Protein AF-A0AAW8KD30-F1 (afdb_monomer)

Structure (mmCIF, N/CA/C/O backbone):
data_AF-A0AAW8KD30-F1
#
_entry.id   AF-A0AAW8KD30-F1
#
loop_
_atom_site.group_PDB
_atom_site.id
_atom_site.type_symbol
_atom_site.label_atom_id
_atom_site.label_alt_id
_atom_site.label_comp_id
_atom_site.label_asym_id
_atom_site.label_entity_id
_atom_site.label_seq_id
_atom_site.pdbx_PDB_ins_code
_atom_site.Cartn_x
_atom_site.Cartn_y
_atom_site.Cartn_z
_atom_site.occupancy
_atom_site.B_iso_or_equiv
_atom_site.auth_seq_id
_atom_site.auth_comp_id
_atom_site.auth_asym_id
_atom_site.auth_atom_id
_atom_site.pdbx_PDB_model_num
ATOM 1 N N . ASN A 1 1 ? 8.298 3.938 -11.777 1.00 82.00 1 ASN A N 1
ATOM 2 C CA . ASN A 1 1 ? 7.903 4.785 -12.921 1.00 82.00 1 ASN A CA 1
ATOM 3 C C . ASN A 1 1 ? 6.781 4.101 -13.700 1.00 82.00 1 ASN A C 1
ATOM 5 O O . ASN A 1 1 ? 7.063 3.488 -14.719 1.00 82.00 1 ASN A O 1
ATOM 9 N N . ILE A 1 2 ? 5.545 4.107 -13.185 1.00 83.81 2 ILE A N 1
ATOM 10 C CA . ILE A 1 2 ? 4.409 3.413 -13.832 1.00 83.81 2 ILE A CA 1
ATOM 11 C C . ILE A 1 2 ? 3.619 4.357 -14.751 1.00 83.81 2 ILE A C 1
ATOM 13 O O . ILE A 1 2 ? 3.108 3.929 -15.780 1.00 83.81 2 ILE A O 1
ATOM 17 N N . PHE A 1 3 ? 3.561 5.654 -14.445 1.00 85.00 3 PHE A N 1
ATOM 18 C CA . PHE A 1 3 ? 2.809 6.632 -15.233 1.00 85.00 3 PHE A CA 1
ATOM 19 C C . PHE A 1 3 ? 3.679 7.322 -16.287 1.00 85.00 3 PHE A C 1
ATOM 21 O O . PHE A 1 3 ? 4.862 7.573 -16.074 1.00 85.00 3 PHE A O 1
ATOM 28 N N . TYR A 1 4 ? 3.079 7.670 -17.425 1.00 79.31 4 TYR A N 1
ATOM 29 C CA . TYR A 1 4 ? 3.735 8.517 -18.419 1.00 79.31 4 TYR A CA 1
ATOM 30 C C . TYR A 1 4 ? 3.911 9.944 -17.877 1.00 79.31 4 TYR A C 1
ATOM 32 O O . TYR A 1 4 ? 3.024 10.480 -17.217 1.00 79.31 4 TYR A O 1
ATOM 40 N N . GLY A 1 5 ? 5.049 10.576 -18.178 1.00 77.56 5 GLY A N 1
ATOM 41 C CA . GL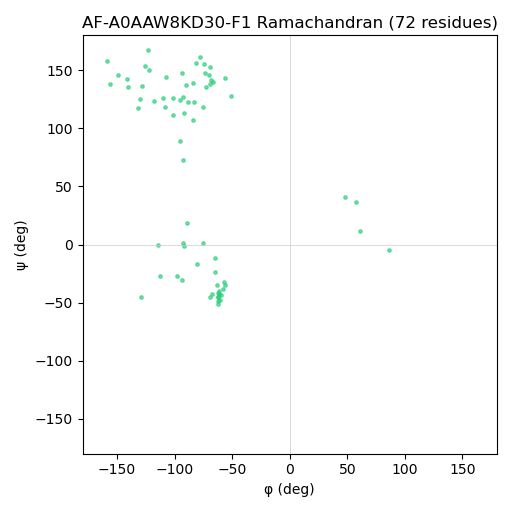Y A 1 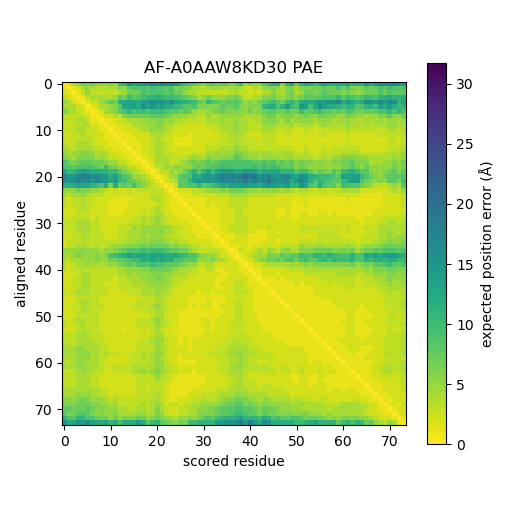5 ? 5.293 11.994 -17.879 1.00 77.56 5 GLY A CA 1
ATOM 42 C C . GLY A 1 5 ? 5.839 12.313 -16.481 1.00 77.56 5 GLY A C 1
ATOM 43 O O . GLY A 1 5 ? 6.185 13.464 -16.236 1.00 77.56 5 GLY A O 1
ATOM 44 N N . THR A 1 6 ? 5.974 11.336 -15.575 1.00 80.62 6 THR A N 1
ATOM 45 C CA . THR A 1 6 ? 6.623 11.546 -14.268 1.00 80.62 6 THR A CA 1
ATOM 46 C C . THR A 1 6 ? 7.177 10.253 -13.672 1.00 80.62 6 THR A C 1
ATOM 48 O O . THR A 1 6 ? 6.517 9.221 -13.686 1.00 80.62 6 THR A O 1
ATOM 51 N N . SER A 1 7 ? 8.383 10.316 -13.097 1.00 83.56 7 SER A N 1
ATOM 52 C CA . SER A 1 7 ? 9.035 9.185 -12.424 1.00 83.56 7 SER A CA 1
ATOM 53 C C . SER A 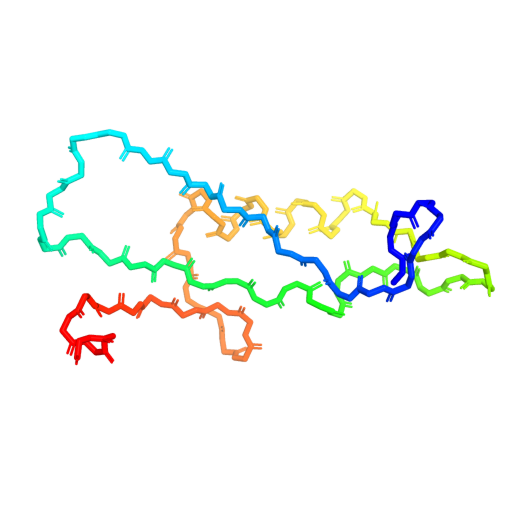1 7 ? 8.770 9.121 -10.917 1.00 83.56 7 SER A C 1
ATOM 55 O O . SER A 1 7 ? 9.318 8.243 -10.247 1.00 83.56 7 SER A O 1
ATOM 57 N N . ILE A 1 8 ? 7.980 10.053 -10.376 1.00 87.50 8 ILE A N 1
ATOM 58 C CA . ILE A 1 8 ? 7.720 10.162 -8.937 1.00 87.50 8 ILE A CA 1
ATOM 59 C C . ILE A 1 8 ? 6.912 8.933 -8.466 1.00 87.50 8 ILE A C 1
ATOM 61 O O . ILE A 1 8 ? 6.013 8.482 -9.184 1.00 87.50 8 ILE A O 1
ATOM 65 N N . PRO A 1 9 ? 7.212 8.362 -7.284 1.00 87.12 9 PRO A N 1
ATOM 66 C CA . PRO A 1 9 ? 6.360 7.354 -6.663 1.00 87.12 9 PRO A CA 1
ATOM 67 C C . PRO A 1 9 ? 4.935 7.876 -6.465 1.00 87.12 9 PRO A C 1
ATOM 69 O O . PRO A 1 9 ? 4.719 9.041 -6.145 1.00 87.12 9 PRO A O 1
ATOM 72 N N . THR A 1 10 ? 3.950 7.006 -6.636 1.00 89.81 10 THR A N 1
ATOM 73 C CA . THR A 1 10 ? 2.534 7.367 -6.497 1.00 89.81 10 THR A CA 1
ATOM 74 C C . THR A 1 10 ? 1.874 6.440 -5.494 1.00 89.81 10 THR A C 1
ATOM 76 O O . THR A 1 10 ? 2.324 5.312 -5.301 1.00 89.81 10 THR A O 1
ATOM 79 N N . CYS A 1 11 ? 0.815 6.920 -4.851 1.00 93.81 11 CYS A N 1
ATOM 80 C CA . CYS A 1 11 ? -0.024 6.111 -3.980 1.00 93.81 11 CYS A CA 1
ATOM 81 C C . CYS A 1 11 ? -1.471 6.135 -4.477 1.00 93.81 11 CYS A C 1
ATOM 83 O O . CYS A 1 11 ? -1.926 7.106 -5.084 1.00 93.81 11 CYS A O 1
ATOM 85 N N . VAL A 1 12 ? -2.194 5.048 -4.212 1.00 94.06 12 VAL A N 1
ATOM 86 C CA . VAL A 1 12 ? -3.630 4.939 -4.469 1.00 94.06 12 VAL A CA 1
ATOM 87 C C . VAL A 1 12 ? -4.339 4.915 -3.126 1.00 94.06 12 VAL A C 1
ATOM 89 O O . VAL A 1 12 ? -4.022 4.093 -2.269 1.00 94.06 12 VAL A O 1
ATOM 92 N N . ILE A 1 13 ? -5.306 5.812 -2.943 1.00 95.56 13 ILE A N 1
ATOM 93 C CA . ILE A 1 13 ? -6.087 5.900 -1.710 1.00 95.56 13 ILE A CA 1
ATOM 94 C C . ILE A 1 13 ? -7.496 5.392 -1.991 1.00 95.56 13 ILE A C 1
ATOM 96 O O . ILE A 1 13 ? -8.236 5.972 -2.785 1.00 95.56 13 ILE A O 1
ATOM 100 N N . VAL A 1 14 ? -7.881 4.317 -1.305 1.00 94.44 14 VAL A N 1
ATOM 101 C CA . VAL A 1 14 ? -9.237 3.766 -1.369 1.00 94.44 14 VAL A CA 1
ATOM 102 C C . VAL A 1 14 ? -10.005 4.198 -0.126 1.00 94.44 14 VAL A C 1
ATOM 104 O O . VAL A 1 14 ? -9.721 3.750 0.983 1.00 94.44 14 VAL A O 1
ATOM 107 N N . VAL A 1 15 ? -10.999 5.065 -0.314 1.00 93.12 15 VAL A N 1
ATOM 108 C CA . VAL A 1 15 ? -11.850 5.582 0.766 1.00 93.12 15 VAL A CA 1
ATOM 109 C C . VAL A 1 15 ? -13.251 4.985 0.706 1.00 93.12 15 VAL A C 1
ATOM 111 O O . VAL A 1 15 ? -13.819 4.775 -0.364 1.00 93.12 15 VAL A O 1
ATOM 114 N N . LYS A 1 16 ? -13.837 4.741 1.879 1.00 90.62 16 LYS A N 1
ATOM 115 C CA . LYS A 1 16 ? -15.218 4.275 2.034 1.00 90.62 16 LYS A CA 1
ATOM 116 C C . LYS A 1 16 ? -15.938 5.182 3.029 1.00 90.62 16 LYS A C 1
ATOM 118 O O . LYS A 1 16 ? -15.374 5.526 4.063 1.00 90.62 16 LYS A O 1
ATOM 123 N N . LYS A 1 17 ? -17.177 5.573 2.719 1.00 92.38 17 LYS A N 1
ATOM 124 C CA . LYS A 1 17 ? -18.040 6.327 3.647 1.00 92.38 17 LYS A CA 1
ATOM 125 C C . LYS A 1 17 ? -18.581 5.411 4.750 1.00 92.38 17 LYS A C 1
ATOM 127 O O . LYS A 1 17 ? -18.718 4.209 4.532 1.00 92.38 17 LYS A O 1
ATOM 132 N N . ASN A 1 18 ? -18.938 5.993 5.897 1.00 89.62 18 ASN A N 1
ATOM 133 C CA . ASN A 1 18 ? -19.535 5.295 7.047 1.00 89.62 18 ASN A CA 1
ATOM 134 C C . ASN A 1 18 ? -18.668 4.143 7.588 1.00 89.62 18 ASN A C 1
ATOM 136 O O . ASN A 1 18 ? -19.181 3.092 7.973 1.00 89.62 18 ASN A O 1
ATOM 140 N N . ARG A 1 19 ? -17.345 4.333 7.578 1.00 87.19 19 ARG A N 1
ATOM 141 C CA . ARG A 1 19 ? -16.412 3.483 8.322 1.00 87.19 19 ARG A CA 1
ATOM 142 C C . ARG A 1 19 ? -16.570 3.731 9.816 1.00 87.19 19 ARG A C 1
ATOM 144 O O . ARG A 1 19 ? -16.885 4.855 10.213 1.00 87.19 19 ARG A O 1
ATOM 151 N N . LYS A 1 20 ? -16.388 2.691 10.626 1.00 84.06 20 LYS A N 1
ATOM 152 C CA . LYS A 1 20 ? -16.431 2.852 12.081 1.00 84.06 20 LYS A CA 1
ATOM 153 C C . LYS A 1 20 ? -15.148 3.548 12.552 1.00 84.06 20 LYS A C 1
ATOM 155 O O . LYS A 1 20 ? -14.106 3.330 11.936 1.00 84.06 20 LYS A O 1
ATOM 160 N N . PRO A 1 21 ? -15.193 4.365 13.616 1.00 67.31 21 PRO A N 1
ATOM 161 C CA . PRO A 1 21 ? -13.999 5.013 14.168 1.00 67.31 21 PRO A CA 1
ATOM 162 C C . PRO A 1 21 ? -12.905 4.018 14.581 1.00 67.31 21 PRO A C 1
ATOM 164 O O . PRO A 1 21 ? -11.723 4.312 14.447 1.00 67.31 21 PRO A O 1
ATOM 167 N N . GLU A 1 22 ? -13.293 2.822 15.032 1.00 69.56 22 GLU A N 1
ATOM 168 C CA . GLU A 1 22 ? -12.376 1.713 15.323 1.00 69.56 22 GLU A CA 1
ATOM 169 C C . GLU A 1 22 ? -11.822 0.969 14.088 1.00 69.56 22 GLU A C 1
ATOM 171 O O . GLU A 1 22 ? -11.065 0.011 14.251 1.00 69.56 22 GLU A O 1
ATOM 176 N N . ASP A 1 23 ? -12.162 1.374 12.860 1.00 82.50 23 ASP A N 1
ATOM 177 C CA . ASP A 1 23 ? -11.639 0.726 11.658 1.00 82.50 23 ASP A CA 1
ATOM 178 C C . ASP A 1 23 ? -10.152 1.071 11.427 1.00 82.50 23 ASP A C 1
ATOM 180 O O . ASP A 1 23 ? -9.736 2.226 11.467 1.00 82.50 23 ASP A O 1
ATOM 184 N N . ASP A 1 24 ? -9.348 0.067 11.087 1.00 91.44 24 ASP A N 1
ATOM 185 C CA . ASP A 1 24 ? -7.915 0.192 10.799 1.00 91.44 24 ASP A CA 1
ATOM 186 C C . ASP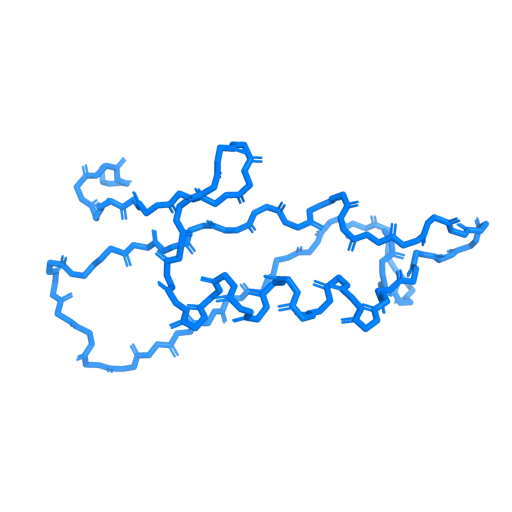 A 1 24 ? -7.609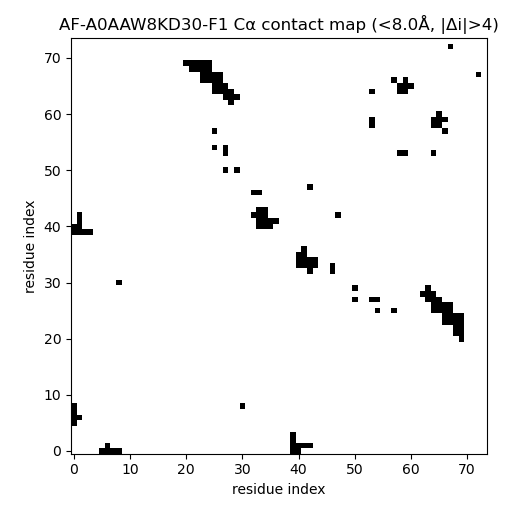 0.668 9.360 1.00 91.44 24 ASP A C 1
ATOM 188 O O . ASP A 1 24 ? -8.385 0.488 8.416 1.00 91.44 24 ASP A O 1
ATOM 192 N N . ILE A 1 25 ? -6.439 1.261 9.136 1.00 93.88 25 ILE A N 1
ATOM 193 C CA . ILE A 1 25 ? -5.918 1.541 7.793 1.00 93.88 25 ILE A CA 1
ATOM 194 C C . ILE A 1 25 ? -5.047 0.363 7.360 1.00 93.88 25 ILE A C 1
ATOM 196 O O . ILE A 1 25 ? -4.139 -0.048 8.074 1.00 93.88 25 ILE A O 1
ATOM 200 N N . LEU A 1 26 ? -5.329 -0.194 6.180 1.00 96.00 26 LEU A N 1
ATOM 201 C CA . LEU A 1 26 ? -4.466 -1.201 5.568 1.00 96.00 26 LEU A CA 1
ATOM 202 C C . LEU A 1 26 ? -3.465 -0.485 4.664 1.00 96.00 26 LEU A C 1
ATOM 204 O O . LEU A 1 26 ? -3.861 0.083 3.646 1.00 96.00 26 LEU A O 1
ATOM 208 N N . PHE A 1 27 ? -2.189 -0.537 5.030 1.00 97.19 27 PHE A N 1
ATOM 209 C CA . PHE A 1 27 ? -1.096 -0.110 4.166 1.00 97.19 27 PHE A CA 1
ATOM 210 C C . PHE A 1 27 ? -0.623 -1.295 3.329 1.00 97.19 27 PHE A C 1
ATOM 212 O O . PHE A 1 27 ? -0.497 -2.405 3.849 1.00 97.19 27 PHE A O 1
ATOM 219 N N . ILE A 1 28 ? -0.376 -1.053 2.043 1.00 98.12 28 ILE A N 1
ATOM 220 C CA . ILE A 1 28 ? 0.197 -2.021 1.105 1.00 98.12 28 ILE A CA 1
ATOM 221 C C . ILE A 1 28 ? 1.336 -1.312 0.368 1.00 98.12 28 ILE A C 1
ATOM 223 O O . ILE A 1 28 ? 1.098 -0.322 -0.325 1.00 98.12 28 ILE A O 1
ATOM 227 N N . ASP A 1 29 ? 2.558 -1.808 0.529 1.00 97.38 29 ASP A N 1
ATOM 228 C CA . ASP A 1 29 ? 3.745 -1.339 -0.178 1.00 97.38 29 ASP A CA 1
ATOM 229 C C . ASP A 1 29 ? 4.000 -2.207 -1.416 1.00 97.38 29 ASP A C 1
ATOM 231 O O . ASP A 1 29 ? 4.728 -3.198 -1.387 1.00 97.38 29 ASP A O 1
ATOM 235 N N . ALA A 1 30 ? 3.390 -1.805 -2.528 1.00 95.81 30 ALA A N 1
ATOM 236 C CA . ALA A 1 30 ? 3.586 -2.422 -3.837 1.00 95.81 30 ALA A CA 1
ATOM 237 C C . ALA A 1 30 ? 4.747 -1.792 -4.630 1.00 95.81 30 ALA A C 1
ATOM 239 O O . ALA A 1 30 ? 4.823 -1.935 -5.849 1.00 95.81 30 ALA A O 1
ATOM 240 N N . SER A 1 31 ? 5.660 -1.069 -3.969 1.00 93.69 31 SER A N 1
ATOM 241 C CA . SER A 1 31 ? 6.743 -0.343 -4.646 1.00 93.69 31 SER A CA 1
ATOM 242 C C . SER A 1 31 ? 7.749 -1.236 -5.370 1.00 93.69 31 SER A C 1
ATOM 244 O O . SER A 1 31 ? 8.537 -0.705 -6.142 1.00 93.69 31 SER A O 1
ATOM 246 N N . ASN A 1 32 ? 7.723 -2.555 -5.159 1.00 93.06 32 ASN A N 1
ATOM 247 C CA . ASN A 1 32 ? 8.576 -3.528 -5.848 1.00 93.06 32 ASN A CA 1
ATOM 248 C C . ASN A 1 32 ? 7.791 -4.501 -6.746 1.00 93.06 32 ASN A C 1
ATOM 250 O O . ASN A 1 32 ? 8.401 -5.351 -7.392 1.00 93.06 32 ASN A O 1
ATOM 254 N N . ASP A 1 33 ? 6.465 -4.372 -6.808 1.00 94.56 33 ASP A N 1
ATOM 255 C CA . ASP A 1 33 ? 5.587 -5.265 -7.568 1.00 94.56 33 ASP A CA 1
ATOM 256 C C . ASP A 1 33 ? 5.367 -4.679 -8.967 1.00 94.56 33 ASP A C 1
ATOM 258 O O . ASP A 1 33 ? 4.340 -4.073 -9.272 1.00 94.56 33 ASP A O 1
ATOM 262 N N . PHE A 1 34 ? 6.406 -4.764 -9.794 1.00 94.50 34 PHE A N 1
ATOM 263 C CA . PHE A 1 34 ? 6.366 -4.390 -11.202 1.00 94.50 34 PHE A CA 1
ATOM 264 C C . PHE A 1 34 ? 7.503 -5.071 -11.969 1.00 94.50 34 PHE A C 1
ATOM 266 O O . PHE A 1 34 ? 8.567 -5.373 -11.426 1.00 94.50 34 PHE A O 1
ATOM 273 N N . GLU A 1 35 ? 7.345 -5.198 -13.280 1.00 94.50 35 GLU A N 1
ATOM 274 C CA . GLU A 1 35 ? 8.447 -5.522 -14.174 1.00 94.50 35 GLU A CA 1
ATOM 275 C C . GLU A 1 35 ? 9.235 -4.264 -14.542 1.00 94.50 35 GLU A C 1
ATOM 277 O O . GLU A 1 35 ? 8.699 -3.273 -15.056 1.00 94.50 35 GLU A O 1
ATOM 282 N N . LYS A 1 36 ? 10.538 -4.277 -14.254 1.00 91.81 36 LYS A N 1
ATOM 283 C CA . LYS A 1 36 ? 11.424 -3.165 -14.591 1.00 91.81 36 LYS A CA 1
ATOM 284 C C . LYS A 1 36 ? 11.713 -3.184 -16.089 1.00 91.81 36 LYS A C 1
ATOM 286 O O . LYS A 1 36 ? 12.365 -4.098 -16.580 1.00 91.81 36 LYS A O 1
ATOM 291 N N . SER A 1 37 ? 11.323 -2.128 -16.793 1.00 88.56 37 SER A N 1
ATOM 292 C CA . SER A 1 37 ? 11.701 -1.913 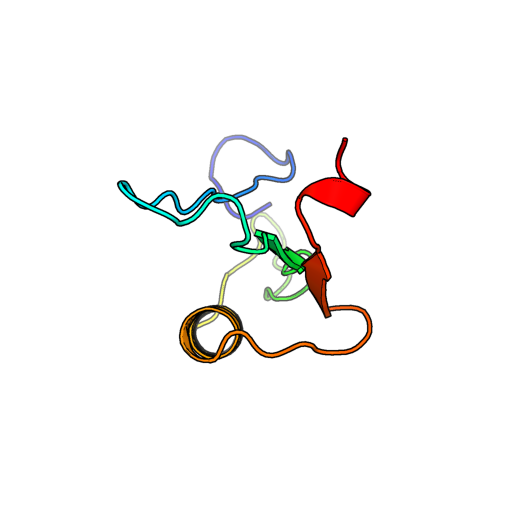-18.190 1.00 88.56 37 SER A CA 1
ATOM 293 C C . SER A 1 37 ? 12.418 -0.569 -18.361 1.00 88.56 37 SER A C 1
ATOM 295 O O . SER A 1 37 ? 12.520 0.238 -17.435 1.00 88.56 37 SER A O 1
ATOM 297 N N . LYS A 1 38 ? 13.040 -0.372 -19.529 1.00 83.00 38 LYS A N 1
ATOM 298 C CA . LYS A 1 38 ? 14.047 0.674 -19.769 1.00 83.00 38 LYS A CA 1
ATOM 299 C C . LYS A 1 38 ? 13.495 2.089 -19.577 1.00 83.00 38 LYS A C 1
ATOM 301 O O . LYS A 1 38 ? 14.184 2.938 -19.024 1.00 83.00 38 LYS A O 1
ATOM 306 N N . ASN A 1 39 ? 12.263 2.322 -20.024 1.00 83.31 39 ASN A N 1
ATOM 307 C CA . ASN A 1 39 ? 11.649 3.653 -20.029 1.00 83.31 39 ASN A CA 1
ATOM 308 C C . ASN A 1 39 ? 10.470 3.764 -19.050 1.00 83.31 39 ASN A C 1
ATOM 310 O O . ASN A 1 39 ? 10.185 4.852 -18.556 1.00 83.31 39 ASN A O 1
ATOM 314 N N . GLN A 1 40 ? 9.798 2.651 -18.755 1.00 86.00 40 GLN A N 1
ATOM 315 C CA . GLN A 1 40 ? 8.617 2.589 -17.899 1.00 86.00 40 GLN A CA 1
ATOM 316 C C . GLN A 1 40 ? 8.589 1.234 -17.195 1.00 86.00 40 GLN A C 1
ATOM 318 O O . GLN A 1 40 ? 9.020 0.239 -17.763 1.00 86.00 40 GLN A O 1
ATOM 323 N N . ASN A 1 41 ? 8.094 1.198 -15.965 1.00 91.38 41 ASN A N 1
ATOM 324 C CA . ASN A 1 41 ? 7.820 -0.045 -15.259 1.00 91.38 41 ASN A CA 1
ATOM 325 C C . ASN A 1 41 ? 6.442 -0.556 -15.671 1.00 91.38 41 ASN A C 1
ATOM 327 O O . ASN A 1 41 ? 5.502 0.236 -15.757 1.00 91.38 41 ASN A O 1
ATOM 331 N N . TYR A 1 42 ? 6.320 -1.860 -15.878 1.00 91.88 42 TYR A N 1
ATOM 332 C CA . TYR A 1 42 ? 5.058 -2.485 -16.244 1.00 91.88 42 TYR A CA 1
ATOM 333 C C . TYR A 1 42 ? 4.434 -3.156 -15.023 1.00 91.88 42 TYR A C 1
ATOM 335 O O . TYR A 1 42 ? 5.085 -3.953 -14.353 1.00 91.88 42 TYR A O 1
ATOM 343 N N . LEU A 1 43 ? 3.183 -2.814 -14.719 1.00 93.25 43 LEU A N 1
ATOM 344 C CA . LEU A 1 43 ? 2.416 -3.500 -13.684 1.00 93.25 43 LEU A CA 1
ATOM 345 C C . LEU A 1 43 ? 1.802 -4.748 -14.319 1.00 93.25 43 LEU A C 1
ATOM 347 O O . LEU A 1 43 ? 0.907 -4.621 -15.154 1.00 93.25 43 LEU A O 1
ATOM 351 N N . ARG A 1 44 ? 2.324 -5.931 -13.988 1.00 95.81 44 ARG A N 1
ATOM 352 C CA . ARG A 1 44 ? 1.847 -7.189 -14.576 1.00 95.81 44 ARG A CA 1
ATOM 353 C C . ARG A 1 44 ? 0.539 -7.612 -13.921 1.00 95.81 44 ARG A C 1
ATOM 355 O O . ARG A 1 44 ? 0.247 -7.216 -12.795 1.00 95.81 44 ARG A O 1
ATOM 362 N N . ASP A 1 45 ? -0.202 -8.488 -14.588 1.00 97.50 45 ASP A N 1
ATOM 363 C CA . ASP A 1 45 ? -1.452 -9.025 -14.042 1.00 97.50 45 ASP A CA 1
ATOM 364 C C . ASP A 1 45 ? -1.227 -9.731 -12.692 1.00 97.50 45 ASP A C 1
ATOM 366 O O . ASP A 1 45 ? -1.993 -9.522 -11.757 1.00 97.50 45 ASP A O 1
ATOM 370 N N . GLU A 1 46 ? -0.113 -10.458 -12.532 1.00 97.69 46 GLU A N 1
ATOM 371 C CA . GLU A 1 46 ? 0.254 -11.101 -11.258 1.00 97.69 46 GLU A CA 1
ATOM 372 C C . GLU A 1 46 ? 0.517 -10.103 -10.115 1.00 97.69 46 GLU A C 1
ATOM 374 O O . GLU A 1 46 ? 0.176 -10.373 -8.960 1.00 97.69 46 GLU A O 1
ATOM 379 N N . ASP A 1 47 ? 1.080 -8.931 -10.433 1.00 97.25 47 ASP A N 1
ATOM 380 C CA . ASP A 1 47 ? 1.322 -7.861 -9.463 1.00 97.25 47 ASP A CA 1
ATOM 381 C C . ASP A 1 47 ? -0.025 -7.267 -9.013 1.00 97.25 47 ASP A C 1
ATOM 383 O O . ASP A 1 47 ? -0.283 -7.102 -7.818 1.00 97.25 47 ASP A O 1
ATOM 387 N N . VAL A 1 48 ? -0.928 -7.012 -9.970 1.00 96.56 48 VAL A N 1
ATOM 388 C CA . VAL A 1 48 ? -2.292 -6.535 -9.694 1.00 96.56 48 VAL A CA 1
ATOM 389 C C . VAL A 1 48 ? -3.057 -7.539 -8.840 1.00 96.56 48 VAL A C 1
ATOM 391 O O . VAL A 1 48 ? -3.654 -7.149 -7.834 1.00 96.56 48 VAL A O 1
ATOM 394 N N . ASP A 1 49 ? -3.022 -8.820 -9.198 1.00 98.06 49 ASP A N 1
ATOM 395 C CA . ASP A 1 49 ? -3.729 -9.877 -8.478 1.00 98.06 49 ASP A CA 1
ATOM 396 C C . ASP A 1 49 ? -3.260 -9.972 -7.026 1.00 98.06 49 ASP A C 1
ATOM 398 O O . ASP A 1 49 ? -4.090 -10.023 -6.115 1.00 98.06 49 ASP A O 1
ATOM 402 N N . LYS A 1 50 ? -1.947 -9.893 -6.777 1.00 97.94 50 LYS A N 1
ATOM 403 C CA . LYS A 1 50 ? -1.386 -9.868 -5.420 1.00 97.94 50 LYS A CA 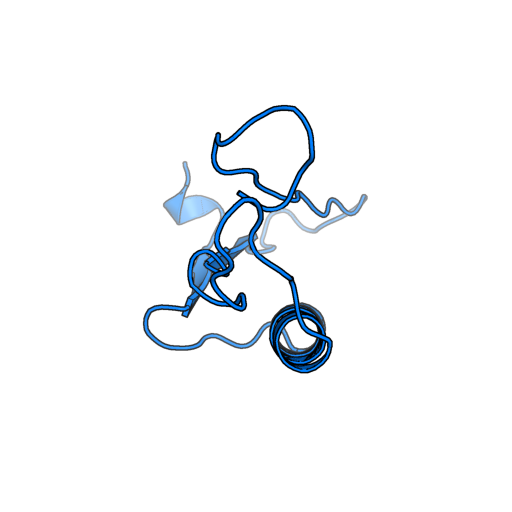1
ATOM 404 C C . LYS A 1 50 ? -1.854 -8.648 -4.619 1.00 97.94 50 LYS A C 1
ATOM 406 O O . LYS A 1 50 ? -2.241 -8.790 -3.452 1.00 97.94 50 LYS A O 1
ATOM 411 N N . ILE A 1 51 ? -1.843 -7.453 -5.215 1.00 97.56 51 ILE A N 1
A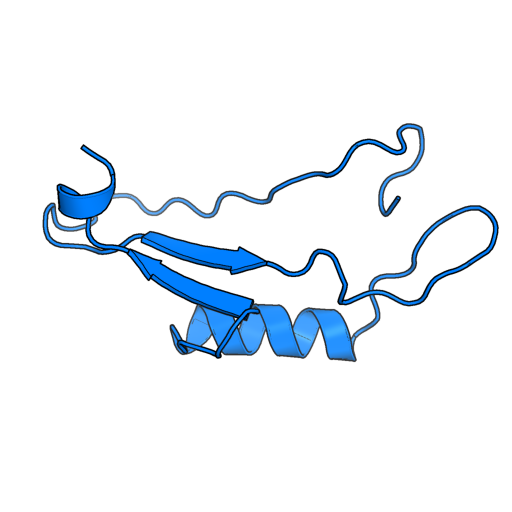TOM 412 C CA . ILE A 1 51 ? -2.315 -6.213 -4.570 1.00 97.56 51 ILE A CA 1
ATOM 413 C C . ILE A 1 51 ? -3.804 -6.327 -4.224 1.00 97.56 51 ILE A C 1
ATOM 415 O O . ILE A 1 51 ? -4.212 -6.056 -3.090 1.00 97.56 51 ILE A O 1
ATOM 419 N N . VAL A 1 52 ? -4.620 -6.764 -5.186 1.00 97.38 52 VAL A N 1
ATOM 420 C CA . VAL A 1 52 ? -6.075 -6.874 -5.045 1.00 97.38 52 VAL A CA 1
ATOM 421 C C . VAL A 1 52 ? -6.457 -7.961 -4.045 1.00 97.38 52 VAL A C 1
ATOM 423 O O . VAL A 1 52 ? -7.335 -7.729 -3.213 1.00 97.38 52 VAL A O 1
ATOM 426 N N . ASP A 1 53 ? -5.804 -9.121 -4.076 1.00 98.06 53 ASP A N 1
ATOM 427 C CA . ASP A 1 53 ? -6.016 -10.205 -3.115 1.00 98.06 53 ASP A CA 1
ATOM 428 C C . ASP A 1 53 ? -5.671 -9.763 -1.686 1.00 98.06 53 ASP A C 1
ATOM 430 O O . ASP A 1 53 ? -6.451 -9.994 -0.755 1.00 98.06 53 ASP A O 1
ATOM 434 N N . THR A 1 54 ? -4.557 -9.043 -1.520 1.00 97.94 54 THR A N 1
ATOM 435 C CA . THR A 1 54 ? -4.148 -8.478 -0.226 1.00 97.94 54 THR A CA 1
ATOM 436 C C . THR A 1 54 ? -5.172 -7.466 0.285 1.00 97.94 54 THR A C 1
ATOM 438 O O . THR A 1 54 ? -5.574 -7.537 1.448 1.00 97.94 54 THR A O 1
ATOM 441 N N . TYR A 1 55 ? -5.650 -6.565 -0.582 1.00 96.69 55 TYR A N 1
ATOM 442 C CA . TYR A 1 55 ? -6.686 -5.585 -0.247 1.00 96.69 55 TYR A CA 1
ATOM 443 C C . TYR A 1 55 ? -8.014 -6.249 0.142 1.00 96.69 55 TYR A C 1
ATOM 445 O O . TYR A 1 55 ? -8.568 -5.947 1.203 1.00 96.69 55 TYR A O 1
ATOM 453 N N . ARG A 1 56 ? -8.520 -7.168 -0.693 1.00 96.19 56 ARG A N 1
ATOM 454 C CA . ARG A 1 56 ? -9.825 -7.826 -0.503 1.00 96.19 56 ARG A CA 1
ATOM 455 C C . ARG A 1 56 ? -9.870 -8.638 0.784 1.00 96.19 56 ARG A C 1
ATOM 457 O O . ARG A 1 56 ? -10.862 -8.578 1.504 1.00 96.19 56 ARG A O 1
ATOM 464 N N . ASN A 1 57 ? -8.791 -9.357 1.082 1.00 96.62 57 ASN A N 1
ATOM 465 C CA . ASN A 1 57 ? -8.706 -10.219 2.257 1.00 96.62 57 ASN A CA 1
ATOM 466 C C . ASN A 1 57 ? -8.115 -9.520 3.490 1.00 96.62 57 ASN A C 1
ATOM 468 O O . ASN A 1 57 ? -8.002 -10.145 4.542 1.00 96.62 57 ASN A O 1
ATOM 472 N N . ARG A 1 58 ? -7.717 -8.245 3.372 1.00 94.44 58 ARG A N 1
ATOM 473 C CA . ARG A 1 58 ? -7.036 -7.469 4.424 1.00 94.44 58 ARG A CA 1
ATOM 474 C C . ARG A 1 58 ? -5.859 -8.224 5.062 1.00 94.44 58 ARG A C 1
ATOM 476 O O . ARG A 1 58 ? -5.693 -8.200 6.283 1.00 94.44 58 ARG A O 1
ATOM 483 N N . LYS A 1 59 ? -5.076 -8.924 4.235 1.00 96.69 59 LYS A N 1
ATOM 484 C CA . LYS A 1 59 ? -3.948 -9.758 4.680 1.00 96.69 59 LYS A CA 1
ATOM 485 C C . LYS A 1 59 ? -2.818 -8.875 5.204 1.00 96.69 59 LYS A C 1
ATOM 487 O O . LYS A 1 59 ? -2.484 -7.871 4.577 1.00 96.69 59 LYS A O 1
ATOM 492 N N . GLU A 1 60 ? -2.211 -9.280 6.313 1.00 97.31 60 GLU A N 1
ATOM 493 C CA . GLU A 1 60 ? -0.926 -8.745 6.769 1.00 97.31 60 GLU A CA 1
ATOM 494 C C . GLU A 1 60 ? 0.184 -9.669 6.289 1.00 97.31 60 GLU A C 1
ATOM 496 O O . GLU A 1 60 ? 0.145 -10.878 6.521 1.00 97.31 60 GLU A O 1
ATOM 501 N N . ILE A 1 61 ? 1.141 -9.093 5.575 1.00 97.62 61 ILE A N 1
ATOM 502 C CA . ILE A 1 61 ? 2.242 -9.807 4.942 1.00 97.62 61 ILE A CA 1
ATOM 503 C C . ILE A 1 61 ? 3.512 -9.070 5.343 1.00 97.62 61 ILE A C 1
ATOM 505 O O . ILE A 1 61 ? 3.624 -7.859 5.138 1.00 97.62 61 ILE A O 1
ATOM 509 N N . GLU A 1 62 ? 4.464 -9.796 5.929 1.00 97.19 62 GLU A N 1
ATOM 510 C CA . GLU A 1 62 ? 5.710 -9.216 6.427 1.00 97.19 62 GLU A CA 1
ATOM 511 C C . GLU A 1 62 ? 6.389 -8.364 5.340 1.00 97.19 62 GLU A C 1
ATOM 513 O O . GLU A 1 62 ? 6.585 -8.823 4.215 1.00 97.19 62 GLU A O 1
ATOM 518 N N . LYS A 1 63 ? 6.730 -7.112 5.680 1.00 95.75 63 LYS A N 1
ATOM 519 C CA . LYS A 1 63 ? 7.370 -6.118 4.789 1.00 95.75 63 LYS A CA 1
ATOM 520 C C . LYS A 1 63 ? 6.565 -5.719 3.544 1.00 95.75 63 LYS A C 1
ATOM 522 O O . LYS A 1 63 ? 7.120 -5.062 2.671 1.00 95.75 63 LYS A O 1
ATOM 527 N N . TYR A 1 64 ? 5.286 -6.078 3.459 1.00 97.69 64 TYR A N 1
ATOM 528 C CA . TYR A 1 64 ? 4.445 -5.756 2.305 1.00 97.69 64 TYR A CA 1
ATOM 529 C C . TYR A 1 64 ? 3.120 -5.107 2.699 1.00 97.69 64 TYR A C 1
ATOM 531 O O . TYR A 1 64 ? 2.733 -4.101 2.114 1.00 97.69 64 TYR A O 1
ATOM 539 N N . SER A 1 65 ? 2.425 -5.631 3.708 1.00 98.00 65 SER A N 1
ATOM 540 C CA . SER A 1 65 ? 1.173 -5.042 4.175 1.00 98.00 65 SER A CA 1
ATOM 541 C C . SER A 1 65 ? 1.032 -5.097 5.686 1.00 98.00 65 SER A C 1
ATOM 543 O O . SER A 1 65 ? 1.411 -6.074 6.333 1.00 98.00 65 SER A O 1
ATOM 545 N N . LYS A 1 66 ? 0.454 -4.036 6.249 1.00 97.25 66 LYS A N 1
ATOM 546 C CA . LYS A 1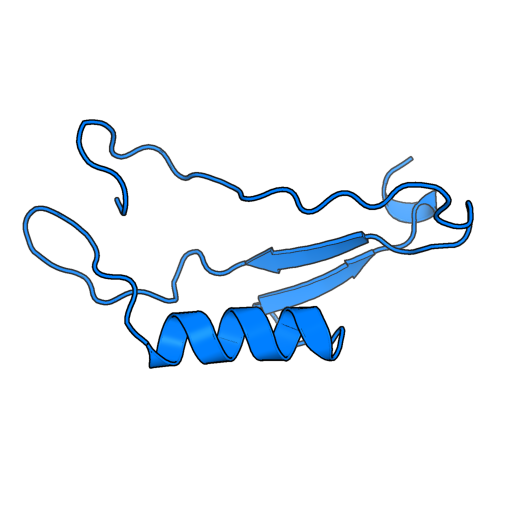 66 ? 0.227 -3.896 7.689 1.00 97.25 66 LYS A CA 1
ATOM 547 C C . LYS A 1 66 ? -1.129 -3.253 7.940 1.00 97.25 66 LYS A C 1
ATOM 549 O O . LYS A 1 66 ? -1.478 -2.263 7.289 1.00 97.25 66 LYS A O 1
ATOM 554 N N . LYS A 1 67 ? -1.877 -3.796 8.900 1.00 95.25 67 LYS A N 1
ATOM 555 C CA . LYS A 1 67 ? -3.067 -3.137 9.438 1.00 95.25 67 LYS A CA 1
ATOM 556 C C . LYS A 1 67 ? -2.630 -2.245 10.587 1.00 95.25 67 LYS A C 1
ATOM 558 O O . LYS A 1 67 ? -2.012 -2.695 11.546 1.00 95.25 67 LYS A O 1
ATOM 563 N N . VAL A 1 68 ? -2.938 -0.968 10.466 1.00 94.69 68 VAL A N 1
ATOM 564 C CA . VAL A 1 68 ? -2.531 0.061 11.414 1.00 94.69 68 VAL A CA 1
ATOM 565 C C . VAL A 1 68 ? -3.791 0.653 12.018 1.00 94.69 68 VAL A C 1
ATOM 567 O O . VAL A 1 68 ? -4.681 1.114 11.301 1.00 94.69 68 VAL A O 1
ATOM 570 N N . SER A 1 69 ? -3.895 0.606 13.342 1.00 92.25 69 SER A N 1
ATOM 571 C CA . SER A 1 69 ? -5.036 1.199 14.040 1.00 92.25 69 SER A CA 1
ATOM 572 C C . SER A 1 69 ? -4.988 2.725 13.952 1.00 92.25 69 SER A C 1
ATOM 574 O O . SER A 1 69 ? -3.904 3.300 13.904 1.00 92.25 69 SER A O 1
ATOM 576 N N . MET A 1 70 ? -6.141 3.397 14.008 1.00 88.38 70 MET A N 1
ATOM 577 C CA . MET A 1 70 ? -6.177 4.867 14.035 1.00 88.38 70 MET A CA 1
ATOM 578 C C . MET A 1 70 ? -5.351 5.455 15.190 1.00 88.38 70 MET A C 1
ATOM 580 O O . MET A 1 70 ? -4.668 6.451 15.001 1.00 88.38 70 MET A O 1
ATOM 584 N N . LYS A 1 71 ? -5.311 4.774 16.342 1.00 88.56 71 LYS A N 1
ATOM 585 C CA . LYS A 1 71 ? -4.511 5.178 17.511 1.00 88.56 71 LYS A CA 1
ATOM 586 C C . LYS A 1 71 ? -2.997 5.151 17.287 1.00 88.56 71 LYS A C 1
ATOM 588 O O . LYS A 1 71 ? -2.278 5.782 18.041 1.00 88.56 71 LYS A O 1
ATOM 593 N N . GLU A 1 72 ? -2.504 4.358 16.336 1.00 87.88 72 GLU A N 1
ATOM 594 C CA . GLU A 1 72 ? -1.070 4.321 15.995 1.00 87.88 72 GLU A CA 1
ATOM 595 C C . GLU A 1 72 ? -0.683 5.494 15.076 1.00 87.88 72 GLU A C 1
ATOM 597 O O . GLU A 1 72 ? 0.498 5.794 14.932 1.00 87.88 72 GLU A O 1
ATOM 602 N N . ILE A 1 73 ? -1.668 6.138 14.442 1.00 85.06 73 ILE A N 1
ATOM 603 C CA . ILE A 1 73 ? -1.477 7.218 13.463 1.00 85.06 73 ILE A CA 1
ATOM 604 C C . ILE A 1 73 ? -1.648 8.607 14.103 1.00 85.06 73 ILE A C 1
ATOM 606 O O . ILE A 1 73 ? -1.076 9.570 13.593 1.00 85.06 73 ILE A O 1
ATOM 610 N N . GLU A 1 74 ? -2.437 8.706 15.176 1.00 78.44 74 GLU A N 1
ATOM 611 C CA . GLU A 1 74 ? -2.653 9.921 15.985 1.00 78.44 74 GLU A CA 1
ATOM 612 C C . GLU A 1 74 ? -1.459 10.254 16.892 1.00 78.44 74 GLU A C 1
ATOM 614 O O . GLU A 1 74 ? -1.116 11.458 16.964 1.00 78.44 74 GLU A O 1
#

Nearest PDB structures (foldseek):
  3lkd-assembly2_B  TM=9.658E-01  e=6.800E-04  Streptococcus thermophilus LMG 18311
  3lkd-assembly1_A  TM=9.573E-01  e=6.800E-04  Streptococcus thermophilus LMG 18311
  7vru-assembly1_B  TM=8.479E-01  e=1.017E+00  Aquipseudomonas alcaligenes
  7vs4-assembly1_B  TM=8.504E-01  e=1.739E+00  Aquipseudomonas alcaligenes

Solvent-accessible surface area (backbone atoms only — not comparable to full-atom values): 4878 Å² total; per-residue (Å²): 70,74,56,88,98,48,69,68,89,83,85,85,85,88,84,72,85,91,66,59,86,90,51,59,48,75,49,71,61,62,90,77,53,52,48,85,48,98,90,45,32,43,74,42,70,71,38,50,49,53,54,50,51,34,60,76,66,66,50,69,38,91,97,36,23,45,77,40,48,54,81,80,75,110

Radius of gyration: 14.43 Å; Cα contacts (8 Å, |Δi|>4): 74; chains: 1; bounding box: 34×23×38 Å

Mean predicted aligned error: 4.12 Å

pLDDT: mean 91.4, std 6.78, range [67.31, 98.12]

Secondary structure (DSSP, 8-state):
--STT--S--------TT--TTPPEEEE--TT-SB--SSS-B--HHHHHHHHHHHHHT--BTTTEEEE-HHHH-

Sequence (74 aa):
NIFYGTSIPTCVIVVKKNRKPEDDILFIDASNDFEKSKNQNYLRDEDVDKIVDTYRNRKEIEKYSKKVSMKEIE

Foldseek 3Di:
DADPPDPDDDDDDDDDPPDDLFAWDKDFPLVPQFDDDDPHTHRDPVSVCVVVVCVVVVDDDPPGIDTGTPVNVD